Protein AF-A0A7W8Q251-F1 (afdb_monomer_lite)

Radius of gyration: 40.45 Å; chains: 1; bounding box: 76×30×108 Å

Foldseek 3Di:
DLCVQFVDLPDQWDWDWDDDPVAIKIKIKGFDAQQDCVLQCQAEAPVSHDPVSCVPPPRPDRHNDDHGGRPDIDMDIGGCCVVVVVVVVVVVCVVVVVVVVVVCVVVVVVVVCVVVPVVVVVVVVVVVVVVVVPPDPDPPDPDDDDD

pLDDT: mean 80.47, std 12.83, range [34.88, 97.12]

Structure (mmCIF, N/CA/C/O backbone):
data_AF-A0A7W8Q251-F1
#
_entry.id   AF-A0A7W8Q251-F1
#
loop_
_atom_site.group_PDB
_atom_site.id
_atom_site.type_symbol
_atom_site.label_atom_id
_atom_site.label_alt_id
_atom_site.label_comp_id
_atom_site.label_asym_id
_atom_site.label_entity_id
_atom_site.label_seq_id
_atom_site.pdbx_PDB_ins_code
_atom_site.Cartn_x
_atom_site.Cartn_y
_atom_site.Cartn_z
_atom_site.occupancy
_atom_site.B_iso_or_equiv
_atom_site.auth_seq_id
_atom_site.auth_comp_id
_atom_site.auth_asym_id
_atom_site.auth_atom_id
_atom_site.pdbx_PDB_model_num
ATOM 1 N N . MET A 1 1 ? 19.601 -0.589 -9.413 1.00 67.88 1 MET A N 1
ATOM 2 C CA . MET A 1 1 ? 18.369 -1.372 -9.631 1.00 67.88 1 MET A CA 1
ATOM 3 C C . MET A 1 1 ? 18.554 -2.365 -10.769 1.00 67.88 1 MET A C 1
ATOM 5 O O . MET A 1 1 ? 18.677 -3.537 -10.468 1.00 67.88 1 MET A O 1
ATOM 9 N N . ILE A 1 2 ? 18.722 -1.912 -12.018 1.00 72.00 2 ILE A N 1
ATOM 10 C CA . ILE A 1 2 ? 18.949 -2.789 -13.187 1.00 72.00 2 ILE A CA 1
ATOM 11 C C . ILE A 1 2 ? 20.169 -3.705 -13.001 1.00 72.00 2 ILE A C 1
ATOM 13 O O . ILE A 1 2 ? 20.042 -4.909 -13.147 1.00 72.00 2 ILE A O 1
ATOM 17 N N . ARG A 1 3 ? 21.310 -3.179 -12.531 1.00 74.88 3 ARG A N 1
ATOM 18 C CA . ARG A 1 3 ? 22.493 -4.001 -12.204 1.00 74.88 3 ARG A CA 1
ATOM 19 C C . ARG A 1 3 ? 22.205 -5.144 -11.214 1.00 74.88 3 ARG A C 1
ATOM 21 O O . ARG A 1 3 ? 22.704 -6.240 -11.389 1.00 74.88 3 ARG A O 1
ATOM 28 N N . ARG A 1 4 ? 21.333 -4.923 -10.218 1.00 74.50 4 ARG A N 1
ATOM 29 C CA . ARG A 1 4 ? 20.943 -5.967 -9.246 1.00 74.50 4 ARG A CA 1
ATOM 30 C C . ARG A 1 4 ? 20.025 -7.039 -9.839 1.00 74.50 4 ARG A C 1
ATOM 32 O O . ARG A 1 4 ? 19.915 -8.104 -9.255 1.00 74.50 4 ARG A O 1
ATOM 39 N N . LEU A 1 5 ? 19.346 -6.730 -10.942 1.00 75.75 5 LEU A N 1
ATOM 40 C CA . LEU A 1 5 ? 18.521 -7.666 -11.710 1.00 75.75 5 LEU A CA 1
ATOM 41 C C . LEU A 1 5 ? 19.330 -8.375 -12.809 1.00 75.75 5 LEU A C 1
ATOM 43 O O . LEU A 1 5 ? 18.886 -9.393 -13.321 1.00 75.75 5 LEU A O 1
ATOM 47 N N . HIS A 1 6 ? 20.485 -7.817 -13.178 1.00 73.31 6 HIS A N 1
ATOM 48 C CA . HIS A 1 6 ? 21.364 -8.328 -14.225 1.00 73.31 6 HIS A CA 1
ATOM 49 C C . HIS A 1 6 ? 22.451 -9.264 -13.669 1.00 73.31 6 HIS A C 1
ATOM 51 O O . HIS A 1 6 ? 22.652 -10.334 -14.229 1.00 73.31 6 HIS A O 1
ATOM 57 N N . ASP A 1 7 ? 23.109 -8.903 -12.556 1.00 73.00 7 ASP A N 1
ATOM 58 C CA . ASP A 1 7 ? 24.223 -9.684 -11.987 1.00 73.00 7 ASP A CA 1
ATOM 59 C C . ASP A 1 7 ? 23.806 -11.114 -11.539 1.00 73.00 7 ASP A C 1
ATOM 61 O O . ASP A 1 7 ? 24.550 -12.057 -11.807 1.00 73.00 7 ASP A O 1
ATOM 65 N N . PRO A 1 8 ? 22.636 -11.336 -10.896 1.00 70.69 8 PRO A N 1
ATOM 66 C CA . PRO A 1 8 ? 22.084 -12.671 -10.671 1.00 70.69 8 PRO A CA 1
ATOM 67 C C . PRO A 1 8 ? 21.060 -13.046 -11.767 1.00 70.69 8 PRO A C 1
ATOM 69 O O . PRO A 1 8 ? 19.937 -12.530 -11.756 1.00 70.69 8 PRO A O 1
ATOM 72 N N . PRO A 1 9 ? 21.364 -14.005 -12.663 1.00 63.53 9 PRO A N 1
ATOM 73 C CA . PRO A 1 9 ? 20.484 -14.410 -13.765 1.00 63.53 9 PRO A CA 1
ATOM 74 C C . PRO A 1 9 ? 19.231 -15.184 -13.320 1.00 63.53 9 PRO A C 1
ATOM 76 O O . PRO A 1 9 ? 18.483 -15.676 -14.158 1.00 63.53 9 PRO A O 1
ATOM 79 N N . GLU A 1 10 ? 18.935 -15.275 -12.025 1.00 68.12 10 GLU A N 1
ATOM 80 C CA . GLU A 1 10 ? 17.772 -16.002 -11.498 1.00 68.12 10 GLU A CA 1
ATOM 81 C C . GLU A 1 10 ? 16.816 -15.138 -10.673 1.00 68.12 10 GLU A C 1
ATOM 83 O O . GLU A 1 10 ? 15.772 -15.641 -10.278 1.00 68.12 10 GLU A O 1
ATOM 88 N N . LEU A 1 11 ? 17.098 -13.849 -10.429 1.00 73.25 11 LEU A N 1
ATOM 89 C CA . LEU A 1 11 ? 16.161 -13.015 -9.663 1.00 73.25 11 LEU A CA 1
ATOM 90 C C . LEU A 1 11 ? 14.888 -12.745 -10.491 1.00 73.25 11 LEU A C 1
ATOM 92 O O . LEU A 1 11 ? 14.973 -12.030 -11.494 1.00 73.25 11 LEU A O 1
ATOM 96 N N . PRO A 1 12 ? 13.710 -13.267 -10.094 1.00 79.62 12 PRO A N 1
ATOM 97 C CA . PRO A 1 12 ? 12.481 -13.093 -10.868 1.00 79.62 12 PRO A CA 1
ATOM 98 C C . PRO A 1 12 ? 11.898 -11.687 -10.696 1.00 79.62 12 PRO A C 1
ATOM 100 O O . PRO A 1 12 ? 11.255 -11.152 -11.598 1.00 79.62 12 PRO A O 1
ATOM 103 N N . GLU A 1 13 ? 12.141 -11.070 -9.541 1.00 83.00 13 GLU A N 1
ATOM 104 C CA . GLU A 1 13 ? 11.686 -9.730 -9.218 1.00 83.00 13 GLU A CA 1
ATOM 105 C C . GLU A 1 13 ? 12.538 -9.097 -8.116 1.00 83.00 13 GLU A C 1
ATOM 107 O O . GLU A 1 13 ? 13.160 -9.771 -7.295 1.00 83.00 13 GLU A O 1
ATOM 112 N N . LEU A 1 14 ? 12.550 -7.770 -8.105 1.00 84.62 14 LEU A N 1
ATOM 113 C CA . LEU A 1 14 ? 13.119 -6.944 -7.059 1.00 84.62 14 LEU A CA 1
ATOM 114 C C . LEU A 1 14 ? 12.002 -6.071 -6.492 1.00 84.62 14 LEU A C 1
ATOM 116 O O . LEU A 1 14 ? 11.452 -5.220 -7.195 1.00 84.62 14 LEU A O 1
ATOM 120 N N . ILE A 1 15 ? 11.701 -6.276 -5.217 1.00 87.00 15 ILE A N 1
ATOM 121 C CA . ILE A 1 15 ? 10.714 -5.496 -4.477 1.00 87.00 15 ILE A CA 1
ATOM 122 C C . ILE A 1 15 ? 11.458 -4.514 -3.580 1.00 87.00 15 ILE A C 1
ATOM 124 O O . ILE A 1 15 ? 12.451 -4.865 -2.937 1.00 87.00 15 ILE A O 1
ATOM 128 N N . GLY A 1 16 ? 10.982 -3.278 -3.527 1.00 85.81 16 GLY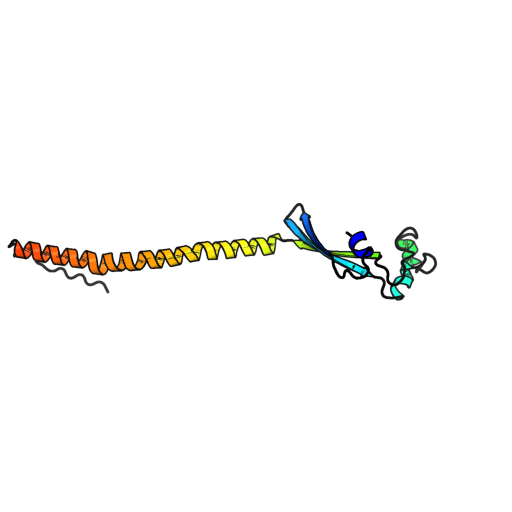 A N 1
ATOM 129 C CA . GLY A 1 16 ? 11.492 -2.304 -2.580 1.00 85.81 16 GLY A CA 1
ATOM 130 C C . GLY A 1 16 ? 10.545 -1.140 -2.386 1.00 85.81 16 GLY A C 1
ATOM 131 O O . GLY A 1 16 ? 9.578 -0.951 -3.118 1.00 85.81 16 GLY A O 1
ATOM 132 N N . GLU A 1 17 ? 10.851 -0.325 -1.392 1.00 86.56 17 GLU A N 1
ATOM 133 C CA . GLU A 1 17 ? 10.130 0.911 -1.136 1.00 86.56 17 GLU A CA 1
ATOM 134 C C . GLU A 1 17 ? 10.961 2.092 -1.619 1.00 86.56 17 GLU A C 1
ATOM 136 O O . GLU A 1 17 ? 12.192 2.106 -1.507 1.00 86.56 17 GLU A O 1
ATOM 141 N N . ARG A 1 18 ? 10.287 3.097 -2.176 1.00 84.25 18 ARG A N 1
ATOM 142 C CA . ARG A 1 18 ? 10.915 4.377 -2.491 1.00 84.25 18 ARG A CA 1
ATOM 143 C C . ARG A 1 18 ? 10.098 5.522 -1.915 1.00 84.25 18 ARG A C 1
ATOM 145 O O . ARG A 1 18 ? 8.869 5.536 -2.004 1.00 84.25 18 ARG A O 1
ATOM 152 N N . ALA A 1 19 ? 10.799 6.510 -1.375 1.00 80.25 19 ALA A N 1
ATOM 153 C CA . ALA A 1 19 ? 10.193 7.784 -1.039 1.00 80.25 19 ALA A CA 1
ATOM 154 C C . ALA A 1 19 ? 9.792 8.500 -2.337 1.00 80.25 19 ALA A C 1
ATOM 156 O O . ALA A 1 19 ? 10.604 8.645 -3.254 1.00 80.25 19 ALA A O 1
ATOM 157 N N . THR A 1 20 ? 8.538 8.937 -2.425 1.00 78.94 20 THR A N 1
ATOM 158 C CA . THR A 1 20 ? 8.079 9.845 -3.481 1.00 78.94 20 THR A CA 1
ATOM 159 C C . THR A 1 20 ? 7.459 11.086 -2.846 1.00 78.94 20 THR A C 1
ATOM 161 O O . THR A 1 20 ? 7.053 11.016 -1.684 1.00 78.94 20 THR A O 1
ATOM 164 N N . PRO A 1 21 ? 7.370 12.215 -3.572 1.00 76.94 21 PRO A N 1
ATOM 165 C CA . PRO A 1 21 ? 6.839 13.461 -3.019 1.00 76.94 21 PRO A CA 1
ATOM 166 C C . PRO A 1 21 ? 5.402 13.356 -2.486 1.00 76.94 21 PRO A C 1
ATOM 168 O O . PRO A 1 21 ? 5.025 14.126 -1.612 1.00 76.94 21 PRO A O 1
ATOM 171 N N . SER A 1 22 ? 4.593 12.431 -3.012 1.00 72.06 22 SER A N 1
ATOM 172 C CA . SER A 1 22 ? 3.179 12.283 -2.650 1.00 72.06 22 SER A CA 1
ATOM 173 C C . SER A 1 22 ? 2.933 11.232 -1.563 1.00 72.06 22 SER A C 1
ATOM 175 O O . SER A 1 22 ? 2.064 11.420 -0.716 1.00 72.06 22 SER A O 1
ATOM 177 N N . SER A 1 23 ? 3.660 10.114 -1.583 1.00 71.44 23 SER A N 1
ATOM 178 C CA . SER A 1 23 ? 3.567 9.035 -0.589 1.00 71.44 23 SER A CA 1
ATOM 179 C C . SER A 1 23 ? 4.699 8.021 -0.805 1.00 71.44 23 SER A C 1
ATOM 181 O O . SER A 1 23 ? 5.154 7.865 -1.943 1.00 71.44 23 SER A O 1
ATOM 183 N N . PRO A 1 24 ? 5.162 7.286 0.219 1.00 82.06 24 PRO A N 1
ATOM 184 C CA . PRO A 1 24 ? 5.960 6.087 -0.008 1.00 82.06 24 PRO A CA 1
ATOM 185 C C . PRO A 1 24 ? 5.273 5.174 -1.037 1.00 82.06 24 PRO A C 1
ATOM 187 O O . PRO A 1 24 ? 4.080 4.876 -0.928 1.00 82.06 24 PRO A O 1
ATOM 190 N N . SER A 1 25 ? 6.005 4.768 -2.072 1.00 83.38 25 SER A N 1
ATOM 191 C CA . SER A 1 25 ? 5.495 3.840 -3.083 1.00 83.38 25 SER A CA 1
ATOM 192 C C . SER A 1 25 ? 6.283 2.544 -3.022 1.00 83.38 25 SER A C 1
ATOM 194 O O . SER A 1 25 ? 7.516 2.574 -3.108 1.00 83.38 25 SER A O 1
ATOM 196 N N . LEU A 1 26 ? 5.573 1.425 -2.940 1.00 86.50 26 LEU A N 1
ATOM 197 C CA . LEU A 1 26 ? 6.159 0.114 -3.164 1.00 86.50 26 LEU A CA 1
ATOM 198 C C . LEU A 1 26 ? 6.420 -0.021 -4.663 1.00 86.50 26 LEU A C 1
ATOM 200 O O . LEU A 1 26 ? 5.522 0.222 -5.470 1.00 86.50 26 LEU A O 1
ATOM 204 N N . TYR A 1 27 ? 7.637 -0.376 -5.049 1.00 87.94 27 TYR A N 1
ATOM 205 C CA . TYR A 1 27 ? 7.955 -0.714 -6.425 1.00 87.94 27 TYR A CA 1
ATOM 206 C C . TYR A 1 27 ? 8.267 -2.201 -6.537 1.00 87.94 27 TYR A C 1
ATOM 208 O O . TYR A 1 27 ? 8.945 -2.784 -5.690 1.00 87.94 27 TYR A O 1
ATOM 216 N N . ILE A 1 28 ? 7.778 -2.793 -7.618 1.00 87.81 28 ILE A N 1
ATOM 217 C CA . ILE A 1 28 ? 8.086 -4.156 -8.031 1.00 87.81 28 ILE A CA 1
ATOM 218 C C . ILE A 1 28 ? 8.760 -4.044 -9.386 1.00 87.81 28 ILE A C 1
ATOM 220 O O . ILE A 1 28 ? 8.246 -3.380 -10.293 1.00 87.81 28 ILE A O 1
ATOM 224 N N . ALA A 1 29 ? 9.927 -4.658 -9.517 1.00 89.25 29 ALA A N 1
ATOM 225 C CA . ALA A 1 29 ? 10.716 -4.596 -10.727 1.00 89.25 29 ALA A CA 1
ATOM 226 C C . ALA A 1 29 ? 11.086 -5.971 -11.233 1.00 89.25 29 ALA A C 1
ATOM 228 O O . ALA A 1 29 ? 11.780 -6.715 -10.550 1.00 89.25 29 ALA A O 1
ATOM 229 N N . ARG A 1 30 ? 10.649 -6.283 -12.448 1.00 88.19 30 ARG A N 1
ATOM 230 C CA . ARG A 1 30 ? 10.922 -7.564 -13.097 1.00 88.19 30 ARG A CA 1
ATOM 231 C C . ARG A 1 30 ? 11.943 -7.376 -14.211 1.00 88.19 30 ARG A C 1
ATOM 233 O O . ARG A 1 30 ? 11.841 -6.380 -14.930 1.00 88.19 30 ARG A O 1
ATOM 240 N N . PRO A 1 31 ? 12.925 -8.276 -14.359 1.00 88.06 31 PRO A N 1
ATOM 241 C CA . PRO A 1 31 ? 13.881 -8.187 -15.450 1.00 88.06 31 PRO A CA 1
ATOM 242 C C . PRO A 1 31 ? 13.165 -8.427 -16.782 1.00 88.06 31 PRO A C 1
ATOM 244 O O . PRO A 1 31 ? 12.311 -9.306 -16.888 1.00 88.06 31 PRO A O 1
ATOM 247 N N . THR A 1 32 ? 13.524 -7.658 -17.805 1.00 86.31 32 THR A N 1
ATOM 248 C CA . THR A 1 32 ? 13.086 -7.914 -19.180 1.00 86.31 32 THR A CA 1
ATOM 249 C C . THR A 1 32 ? 14.193 -8.679 -19.888 1.00 86.31 32 THR A C 1
ATOM 251 O O . THR A 1 32 ? 15.254 -8.108 -20.159 1.00 86.31 32 THR A O 1
ATOM 254 N N . ARG A 1 33 ? 13.952 -9.965 -20.156 1.00 86.38 33 ARG A N 1
ATOM 255 C CA . ARG A 1 33 ? 14.886 -10.851 -20.857 1.00 86.38 33 ARG A CA 1
ATOM 256 C C . ARG A 1 33 ? 14.480 -11.034 -22.306 1.00 86.38 33 ARG A C 1
ATOM 258 O O . ARG A 1 33 ? 13.293 -11.069 -22.629 1.00 86.38 33 ARG A O 1
ATOM 265 N N . ILE A 1 34 ? 15.480 -11.148 -23.171 1.00 87.50 34 ILE A N 1
ATOM 266 C CA . ILE A 1 34 ? 15.262 -11.487 -24.574 1.00 87.50 34 ILE A CA 1
ATOM 267 C C . ILE A 1 34 ? 15.214 -13.006 -24.716 1.00 87.50 34 ILE A C 1
ATOM 269 O O . ILE A 1 34 ? 16.216 -13.651 -25.000 1.00 87.50 34 ILE A O 1
ATOM 273 N N . ASP A 1 35 ? 14.030 -13.576 -24.508 1.00 85.50 35 ASP A N 1
ATOM 274 C CA . ASP A 1 35 ? 13.823 -15.029 -24.585 1.00 85.50 35 ASP A CA 1
ATOM 275 C C . ASP A 1 35 ? 13.483 -15.518 -26.004 1.00 85.50 35 ASP A C 1
ATOM 277 O O . ASP A 1 35 ? 13.462 -16.719 -26.261 1.00 85.50 35 ASP A O 1
ATOM 281 N N . SER A 1 36 ? 13.221 -14.597 -26.939 1.00 87.50 36 SER A N 1
ATOM 282 C CA . SER A 1 36 ? 12.817 -14.908 -28.311 1.00 87.50 36 SER A CA 1
ATOM 283 C C . SER A 1 36 ? 13.748 -14.278 -29.341 1.00 87.50 36 SER A C 1
ATOM 285 O O . SER A 1 36 ? 14.065 -13.089 -29.275 1.00 87.50 36 SER A O 1
ATOM 287 N N . ALA A 1 37 ? 14.102 -15.063 -30.361 1.00 86.94 37 ALA A N 1
ATOM 288 C CA . ALA A 1 37 ? 14.844 -14.588 -31.526 1.00 86.94 37 ALA A CA 1
ATOM 289 C C . ALA A 1 37 ? 14.078 -13.516 -32.326 1.00 86.94 37 ALA A C 1
ATOM 291 O O . ALA A 1 37 ? 14.705 -12.700 -32.993 1.00 86.94 37 ALA A O 1
ATOM 292 N N . ALA A 1 38 ? 12.747 -13.448 -32.204 1.00 89.38 38 ALA A N 1
ATOM 293 C CA . ALA A 1 38 ? 11.940 -12.418 -32.861 1.00 89.38 38 ALA A CA 1
ATOM 294 C C . ALA A 1 38 ? 12.302 -10.998 -32.386 1.00 89.38 38 ALA A C 1
ATOM 296 O O . ALA A 1 38 ? 12.234 -10.039 -33.149 1.00 89.38 38 ALA A O 1
ATOM 297 N N . CYS A 1 39 ? 12.749 -10.841 -31.135 1.00 87.25 39 CYS A N 1
ATOM 298 C CA . CYS A 1 39 ? 13.204 -9.545 -30.627 1.00 87.25 39 CYS A CA 1
ATOM 299 C C . CYS A 1 39 ? 14.456 -9.047 -31.372 1.00 87.25 39 CYS A C 1
ATOM 301 O O . CYS A 1 39 ? 14.661 -7.841 -31.519 1.00 87.25 39 CYS A O 1
ATOM 303 N N . LEU A 1 40 ? 15.287 -9.974 -31.855 1.00 88.62 40 LEU A N 1
ATOM 304 C CA . LEU A 1 40 ? 16.536 -9.675 -32.546 1.00 88.62 40 LEU A CA 1
ATOM 305 C C . LEU A 1 40 ? 16.323 -9.231 -33.997 1.00 88.62 40 LEU A C 1
ATOM 307 O O . LEU A 1 40 ? 17.234 -8.637 -34.566 1.00 88.62 40 LEU A O 1
ATOM 311 N N . GLU A 1 41 ? 15.133 -9.412 -34.574 1.00 87.62 41 GLU A N 1
ATOM 312 C CA . GLU A 1 41 ? 14.807 -8.873 -35.905 1.00 87.62 41 GLU A CA 1
ATOM 313 C C . GLU A 1 41 ? 14.938 -7.344 -35.951 1.00 87.62 41 GLU A C 1
ATOM 315 O O . GLU A 1 41 ? 15.331 -6.778 -36.967 1.00 87.62 41 GLU A O 1
ATOM 320 N N . CYS A 1 42 ? 14.671 -6.674 -34.827 1.00 87.62 42 CYS A N 1
ATOM 321 C CA . CYS A 1 42 ? 14.782 -5.220 -34.706 1.00 87.62 42 CYS A CA 1
ATOM 322 C C . CYS A 1 42 ? 15.957 -4.771 -33.824 1.00 87.62 42 CYS A C 1
ATOM 324 O O . CYS A 1 42 ? 16.467 -3.673 -34.026 1.00 87.62 42 CYS A O 1
ATOM 326 N N . HIS A 1 43 ? 16.390 -5.591 -32.859 1.00 88.62 43 HIS A N 1
ATOM 327 C CA . HIS A 1 43 ? 17.369 -5.197 -31.835 1.00 88.62 43 HIS A CA 1
ATOM 328 C C . HIS A 1 43 ? 18.757 -5.852 -31.964 1.00 88.62 43 HIS A C 1
ATOM 330 O O . HIS A 1 43 ? 19.614 -5.629 -31.107 1.00 88.62 43 HIS A O 1
ATOM 336 N N . SER A 1 44 ? 19.006 -6.645 -33.015 1.00 86.56 44 SER A N 1
ATOM 337 C CA . SER A 1 44 ? 20.342 -7.190 -33.309 1.00 86.56 44 SER A CA 1
ATOM 338 C C . SER A 1 44 ? 21.271 -6.110 -33.869 1.00 86.56 44 SER A C 1
ATOM 340 O O . SER A 1 44 ? 21.779 -5.297 -33.111 1.00 86.56 44 SER A O 1
ATOM 342 N N . THR A 1 45 ? 21.503 -6.040 -35.175 1.00 88.06 45 THR A N 1
ATOM 343 C CA . THR A 1 45 ? 22.344 -5.004 -35.780 1.00 88.06 45 THR A CA 1
ATOM 344 C C . THR A 1 45 ? 21.492 -3.943 -36.469 1.00 88.06 45 THR A C 1
ATOM 346 O O . THR A 1 45 ? 20.429 -4.255 -37.012 1.00 88.06 45 THR A O 1
ATOM 349 N N . PRO A 1 46 ? 21.970 -2.688 -36.548 1.00 84.38 46 PRO A N 1
ATOM 350 C CA . PRO A 1 46 ? 21.285 -1.659 -37.322 1.00 84.38 46 PRO A CA 1
ATOM 351 C C . PRO A 1 46 ? 21.082 -2.041 -38.792 1.00 84.38 46 PRO A C 1
ATOM 353 O O . PRO A 1 46 ? 20.127 -1.593 -39.403 1.00 84.38 46 PRO A O 1
ATOM 356 N N . SER A 1 47 ? 21.950 -2.879 -39.370 1.00 84.56 47 SER A N 1
ATOM 357 C CA . SER A 1 47 ? 21.810 -3.359 -40.751 1.00 84.56 47 SER A CA 1
ATOM 358 C C . SER A 1 47 ? 20.726 -4.425 -40.939 1.00 84.56 47 SER A C 1
ATOM 360 O O . SER A 1 47 ? 20.230 -4.573 -42.053 1.00 84.56 47 SER A O 1
ATOM 362 N N . ALA A 1 48 ? 20.379 -5.170 -39.885 1.00 84.88 48 ALA A N 1
ATOM 363 C CA . ALA A 1 48 ? 19.343 -6.203 -39.917 1.00 84.88 48 ALA A CA 1
ATOM 364 C C . ALA A 1 48 ? 17.939 -5.634 -39.665 1.00 84.88 48 ALA A C 1
ATOM 366 O O . ALA A 1 48 ? 16.948 -6.226 -40.087 1.00 84.88 48 ALA A O 1
ATOM 367 N N . ALA A 1 49 ? 17.852 -4.480 -39.001 1.00 85.75 49 ALA A N 1
ATOM 368 C CA . ALA A 1 49 ? 16.581 -3.882 -38.639 1.00 85.75 49 ALA A CA 1
ATOM 369 C C . ALA A 1 49 ? 15.846 -3.230 -39.832 1.00 85.75 49 ALA A C 1
ATOM 371 O O . ALA A 1 49 ? 16.475 -2.721 -40.765 1.00 85.75 49 ALA A O 1
ATOM 372 N N . PRO A 1 50 ? 14.500 -3.166 -39.802 1.00 86.50 50 PRO A N 1
ATOM 373 C CA . PRO A 1 50 ? 13.717 -2.495 -40.837 1.00 86.50 50 PRO A CA 1
ATOM 374 C C . PRO A 1 50 ? 14.098 -1.017 -41.004 1.00 86.50 50 PRO A C 1
ATOM 376 O O . PRO A 1 50 ? 14.237 -0.283 -40.024 1.00 86.50 50 PRO A O 1
ATOM 379 N N . ARG A 1 51 ? 14.170 -0.545 -42.258 1.00 85.12 51 ARG A N 1
ATOM 380 C CA . ARG A 1 51 ? 14.553 0.844 -42.597 1.00 85.12 51 ARG A CA 1
ATOM 381 C C . ARG A 1 51 ? 13.694 1.889 -41.877 1.00 85.12 51 ARG A C 1
ATOM 383 O O . ARG A 1 51 ? 14.222 2.858 -41.352 1.00 85.12 51 ARG A O 1
ATOM 390 N N . THR A 1 52 ? 12.393 1.629 -41.749 1.00 87.12 52 THR A N 1
ATOM 391 C CA . THR A 1 52 ? 11.443 2.502 -41.038 1.00 87.12 52 THR A CA 1
ATOM 392 C C . THR A 1 52 ? 11.766 2.681 -39.552 1.00 87.12 52 THR A C 1
ATOM 394 O O . THR A 1 52 ? 11.435 3.716 -38.974 1.00 87.12 52 THR A O 1
ATOM 397 N N . MET A 1 53 ? 12.404 1.692 -38.920 1.00 84.12 53 MET A N 1
ATOM 398 C CA . MET A 1 53 ? 12.817 1.766 -37.520 1.00 84.12 53 MET A CA 1
ATOM 399 C C . MET A 1 53 ? 14.069 2.635 -37.374 1.00 84.12 53 MET A C 1
ATOM 401 O O . MET A 1 53 ? 14.105 3.523 -36.522 1.00 84.12 53 MET A O 1
ATOM 405 N N . ILE A 1 54 ? 15.044 2.449 -38.267 1.00 85.69 54 ILE A N 1
ATOM 406 C CA . ILE A 1 54 ? 16.289 3.229 -38.314 1.00 85.69 54 ILE A CA 1
ATOM 407 C C . ILE A 1 54 ? 15.992 4.709 -38.577 1.00 85.69 54 ILE A C 1
ATOM 409 O O . ILE A 1 54 ? 16.516 5.569 -37.871 1.00 85.69 54 ILE A O 1
ATOM 413 N N . ASP A 1 55 ? 15.108 5.001 -39.534 1.00 86.75 55 ASP A N 1
ATOM 414 C CA . ASP A 1 55 ? 14.729 6.371 -39.894 1.00 86.75 55 ASP A CA 1
ATOM 415 C C . ASP A 1 55 ? 14.060 7.115 -38.723 1.00 86.75 55 ASP A C 1
ATOM 417 O O . ASP A 1 55 ? 14.190 8.332 -38.597 1.00 86.75 55 ASP A O 1
ATOM 421 N N . LYS A 1 56 ? 13.357 6.389 -37.842 1.00 85.50 56 LYS A N 1
ATOM 422 C CA . LYS A 1 56 ? 12.634 6.967 -36.701 1.00 85.50 56 LYS A CA 1
ATOM 423 C C . LYS A 1 56 ? 13.473 7.071 -35.428 1.00 85.50 56 LYS A C 1
ATOM 425 O O . LYS A 1 56 ? 13.350 8.062 -34.710 1.00 85.50 56 LYS A O 1
ATOM 430 N N . TYR A 1 57 ? 14.262 6.046 -35.112 1.00 83.00 57 TYR A N 1
ATOM 431 C CA . TYR A 1 57 ? 14.955 5.929 -33.824 1.00 83.00 57 TYR A CA 1
ATOM 432 C C . TYR A 1 57 ? 16.459 6.190 -33.897 1.00 83.00 57 TYR A C 1
ATOM 434 O O . TYR A 1 57 ? 17.073 6.351 -32.843 1.00 83.00 57 TYR A O 1
ATOM 442 N N . VAL A 1 58 ? 17.017 6.331 -35.110 1.00 81.88 58 VAL A N 1
ATOM 443 C CA . VAL A 1 58 ? 18.450 6.534 -35.381 1.00 81.88 58 VAL A CA 1
ATOM 444 C C . VAL A 1 58 ? 19.269 5.296 -34.956 1.00 81.88 58 VAL A C 1
ATOM 446 O O . VAL A 1 58 ? 18.993 4.683 -33.928 1.00 81.88 58 VAL A O 1
ATOM 449 N N . PRO A 1 59 ? 20.321 4.885 -35.688 1.00 81.62 59 PRO A N 1
ATOM 450 C CA . PRO A 1 59 ? 21.084 3.667 -35.371 1.00 81.62 59 PRO A CA 1
ATOM 451 C C . PRO A 1 59 ? 21.946 3.755 -34.090 1.00 81.62 59 PRO A C 1
ATOM 453 O O . PRO A 1 59 ? 22.816 2.917 -33.873 1.00 81.62 59 PRO A O 1
ATOM 456 N N . ALA A 1 60 ? 21.751 4.778 -33.254 1.00 78.50 60 ALA A N 1
ATOM 457 C CA . ALA A 1 60 ? 22.640 5.108 -32.145 1.00 78.50 60 ALA A CA 1
ATOM 458 C C . ALA A 1 60 ? 22.398 4.274 -30.877 1.00 78.50 60 ALA A C 1
ATOM 460 O O . ALA A 1 60 ? 23.345 4.034 -30.135 1.00 78.50 60 ALA A O 1
ATOM 461 N N . ASN A 1 61 ? 21.160 3.844 -30.602 1.00 82.38 61 ASN A N 1
ATOM 462 C CA . 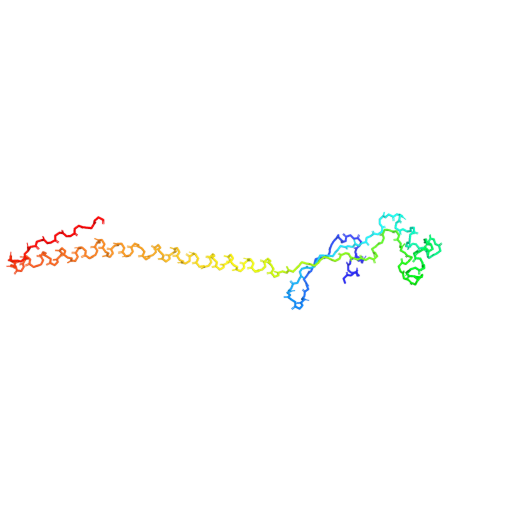ASN A 1 61 ? 20.803 3.184 -29.341 1.00 82.38 61 ASN A CA 1
ATOM 463 C C . ASN A 1 61 ? 19.792 2.051 -29.556 1.00 82.38 61 ASN A C 1
ATOM 465 O O . ASN A 1 61 ? 18.983 2.106 -30.476 1.00 82.38 61 ASN A O 1
ATOM 469 N N . GLY A 1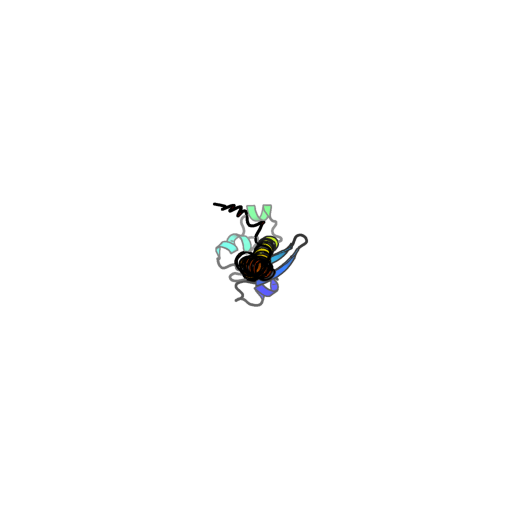 62 ? 19.799 1.055 -28.663 1.00 82.38 62 GLY A N 1
ATOM 470 C CA . GLY A 1 62 ? 18.804 -0.027 -28.667 1.00 82.38 62 GLY A CA 1
ATOM 471 C C . GLY A 1 62 ? 19.115 -1.194 -29.607 1.00 82.38 62 GLY A C 1
ATOM 472 O O . GLY A 1 62 ? 18.223 -1.981 -29.895 1.00 82.38 62 GLY A O 1
ATOM 473 N N . PHE A 1 63 ? 20.361 -1.312 -30.061 1.00 86.44 63 PHE A N 1
ATOM 474 C CA . PHE A 1 63 ? 20.863 -2.429 -30.861 1.00 86.44 63 PHE A CA 1
ATOM 475 C C . PHE A 1 63 ? 21.910 -3.229 -30.076 1.00 86.44 63 PHE A C 1
ATOM 477 O O . PHE A 1 63 ? 22.344 -2.821 -28.997 1.00 86.44 63 PHE A O 1
ATOM 484 N N . ASN A 1 64 ? 22.349 -4.336 -30.660 1.00 87.88 64 ASN A N 1
ATOM 485 C CA . ASN A 1 64 ? 23.301 -5.313 -30.145 1.00 87.88 64 ASN A CA 1
ATOM 486 C C . ASN A 1 64 ? 22.804 -6.026 -28.887 1.00 87.88 64 ASN A C 1
ATOM 488 O O . ASN A 1 64 ? 23.585 -6.300 -27.979 1.00 87.88 64 ASN A O 1
ATOM 492 N N . TRP A 1 65 ? 21.503 -6.314 -28.819 1.00 89.75 65 TRP A N 1
ATOM 493 C CA . TRP A 1 65 ? 20.951 -7.107 -27.726 1.00 89.75 65 TRP A CA 1
ATOM 494 C C . TRP A 1 65 ? 21.349 -8.582 -27.877 1.00 89.75 65 TRP A C 1
ATOM 496 O O . TRP A 1 65 ? 21.110 -9.170 -28.933 1.00 89.75 65 TRP A O 1
ATOM 506 N N . PRO A 1 66 ? 21.940 -9.197 -26.845 1.00 85.62 66 PRO A N 1
ATOM 507 C CA . PRO A 1 66 ? 22.214 -10.629 -26.835 1.00 85.62 66 PRO A CA 1
ATOM 508 C C . PRO A 1 66 ? 20.968 -11.447 -26.450 1.00 85.62 66 PRO A C 1
ATOM 510 O O . PRO A 1 66 ? 20.105 -11.003 -25.688 1.00 85.62 66 PRO A O 1
ATOM 513 N N . LEU A 1 67 ? 20.868 -12.660 -27.004 1.00 86.94 67 LEU A N 1
ATOM 514 C CA . LEU A 1 67 ? 19.806 -13.616 -26.677 1.00 86.94 67 LEU A CA 1
ATOM 515 C C . LEU A 1 67 ? 19.993 -14.132 -25.239 1.00 86.94 67 LEU A C 1
ATOM 517 O O . LEU A 1 67 ? 21.115 -14.416 -24.830 1.00 86.94 67 LEU A O 1
ATOM 521 N N . HIS A 1 68 ? 18.892 -14.291 -24.503 1.00 85.25 68 HIS A N 1
ATOM 522 C CA . HIS A 1 68 ? 18.835 -14.738 -23.104 1.00 85.25 68 HIS A CA 1
ATOM 523 C C . HIS A 1 68 ? 19.468 -13.794 -22.073 1.00 85.25 68 HIS A C 1
ATOM 525 O O . HIS A 1 68 ? 19.713 -14.192 -20.934 1.00 85.25 68 HIS A O 1
ATOM 531 N N . GLU A 1 69 ? 19.671 -12.525 -22.426 1.00 83.81 69 GLU A N 1
ATOM 532 C CA . GLU A 1 69 ? 20.211 -11.531 -21.501 1.00 83.81 69 GLU A CA 1
ATOM 533 C C . GLU A 1 69 ? 19.144 -10.556 -20.991 1.00 83.81 69 GLU A C 1
ATOM 535 O O . GLU A 1 69 ? 18.156 -10.243 -21.665 1.00 83.81 69 GLU A O 1
ATOM 540 N N . THR A 1 70 ? 19.360 -10.056 -19.772 1.00 84.12 70 THR A N 1
ATOM 541 C CA . THR A 1 70 ? 18.533 -9.012 -19.162 1.00 84.12 70 THR A CA 1
ATOM 542 C C . THR A 1 70 ? 18.989 -7.638 -19.648 1.00 84.12 70 THR A C 1
ATOM 544 O O . THR A 1 70 ? 19.978 -7.096 -19.154 1.00 84.12 70 THR A O 1
ATOM 547 N N . ILE A 1 71 ? 18.226 -7.052 -20.567 1.00 85.56 71 ILE A N 1
ATOM 548 C CA . ILE A 1 71 ? 18.496 -5.735 -21.175 1.00 85.56 71 ILE A CA 1
ATOM 549 C C . ILE A 1 71 ? 17.871 -4.561 -20.404 1.00 85.56 71 ILE A C 1
ATOM 551 O O . ILE A 1 71 ? 18.175 -3.396 -20.657 1.00 85.56 71 ILE A O 1
ATOM 555 N N . GLY A 1 72 ? 16.954 -4.849 -19.479 1.00 84.88 72 GLY A N 1
ATOM 556 C CA . GLY A 1 72 ? 16.167 -3.829 -18.798 1.00 84.88 72 GLY A CA 1
ATOM 557 C C . GLY A 1 72 ? 15.324 -4.380 -17.656 1.00 84.88 72 GLY A C 1
ATOM 558 O O . GLY A 1 72 ? 15.440 -5.545 -17.276 1.00 84.88 72 GLY A O 1
ATOM 559 N N . ALA A 1 73 ? 14.472 -3.522 -17.096 1.00 87.25 73 ALA A N 1
ATOM 560 C CA . ALA A 1 73 ? 13.554 -3.891 -16.028 1.00 87.25 73 ALA A CA 1
ATOM 561 C C . ALA A 1 73 ? 12.201 -3.191 -16.195 1.00 87.25 73 ALA A C 1
ATOM 563 O O . ALA A 1 73 ? 12.141 -1.972 -16.372 1.00 87.25 73 ALA A O 1
ATOM 564 N N . GLN A 1 74 ? 11.117 -3.951 -16.083 1.00 84.25 74 GLN A N 1
ATOM 565 C CA . GLN A 1 74 ? 9.766 -3.421 -15.973 1.00 84.25 74 GLN A CA 1
ATOM 566 C C . GLN A 1 74 ? 9.505 -3.032 -14.520 1.00 84.25 74 GLN A C 1
ATOM 568 O O . GLN A 1 74 ? 9.491 -3.898 -13.651 1.00 84.25 74 GLN A O 1
ATOM 573 N N . VAL A 1 75 ? 9.272 -1.744 -14.263 1.00 86.25 75 VAL A N 1
ATOM 574 C CA . VAL A 1 75 ? 9.008 -1.220 -12.917 1.00 86.25 75 VAL A CA 1
ATOM 575 C C . VAL A 1 75 ? 7.549 -0.807 -12.798 1.00 86.25 75 VAL A C 1
ATOM 577 O O . VAL A 1 75 ? 7.087 0.068 -13.528 1.00 86.25 75 VAL A O 1
ATOM 580 N N . VAL A 1 76 ? 6.837 -1.402 -11.846 1.00 86.44 76 VAL A N 1
ATOM 581 C CA . VAL A 1 76 ? 5.476 -1.008 -11.468 1.00 86.44 76 VAL A CA 1
ATOM 582 C C . VAL A 1 76 ? 5.534 -0.417 -10.066 1.00 86.44 76 VAL A C 1
ATOM 584 O O . VAL A 1 76 ? 6.112 -1.017 -9.166 1.00 86.44 76 VAL A O 1
ATOM 587 N N . SER A 1 77 ? 4.976 0.780 -9.882 1.00 84.00 77 SER A N 1
ATOM 588 C CA . SER A 1 77 ? 4.931 1.462 -8.582 1.00 84.00 77 SER A CA 1
ATOM 589 C C . SER A 1 77 ? 3.495 1.556 -8.082 1.00 84.00 77 SER A C 1
ATOM 591 O O . SER A 1 77 ? 2.631 2.065 -8.794 1.00 84.00 77 SER A O 1
ATOM 593 N N . VAL A 1 78 ? 3.256 1.103 -6.854 1.00 82.25 78 VAL A N 1
ATOM 594 C CA . VAL A 1 78 ? 1.955 1.154 -6.182 1.00 82.25 78 VAL A CA 1
ATOM 595 C C . VAL A 1 78 ? 2.051 2.122 -4.994 1.00 82.25 78 VAL A C 1
ATOM 597 O O . VAL A 1 78 ? 2.897 1.930 -4.114 1.00 82.25 78 VAL A O 1
ATOM 600 N N . PRO A 1 79 ? 1.236 3.192 -4.948 1.00 81.69 79 PRO A N 1
ATOM 601 C CA . PRO A 1 79 ? 1.248 4.140 -3.836 1.00 81.69 79 PRO A CA 1
ATOM 602 C C . PRO A 1 79 ? 0.695 3.494 -2.558 1.00 81.69 79 PRO A C 1
ATOM 604 O O . PRO A 1 79 ? -0.377 2.889 -2.578 1.00 81.69 79 PRO A O 1
ATOM 607 N N . MET A 1 80 ? 1.392 3.656 -1.427 1.00 76.94 80 MET A N 1
ATOM 608 C CA . MET A 1 80 ? 0.977 3.052 -0.150 1.00 76.94 80 MET A CA 1
ATOM 609 C C . MET A 1 80 ? -0.064 3.879 0.620 1.00 76.94 80 MET A C 1
ATOM 611 O O . MET A 1 80 ? -0.596 3.417 1.625 1.00 76.94 80 MET A O 1
ATOM 615 N N . SER A 1 81 ? -0.413 5.078 0.147 1.00 73.62 81 SER A N 1
ATOM 616 C CA . SER A 1 81 ? -1.402 5.956 0.791 1.00 73.62 81 SER A CA 1
ATOM 617 C C . SER A 1 81 ? -2.785 5.316 0.948 1.00 73.62 81 SER A C 1
ATOM 619 O O . SER A 1 81 ? -3.432 5.503 1.976 1.00 73.62 81 SER A O 1
ATOM 621 N N . LEU A 1 82 ? -3.228 4.539 -0.044 1.00 72.56 82 LEU A N 1
ATOM 622 C CA . LEU A 1 82 ? -4.523 3.852 -0.035 1.00 72.56 82 LEU A CA 1
ATOM 623 C C . LEU A 1 82 ? -4.596 2.736 1.025 1.00 72.56 82 LEU A C 1
ATOM 625 O O . LEU A 1 82 ? -5.463 2.815 1.900 1.00 72.56 82 LEU A O 1
ATOM 629 N N . PRO A 1 83 ? -3.705 1.722 1.014 1.00 67.31 83 PRO A N 1
ATOM 630 C CA . PRO A 1 83 ? -3.749 0.657 2.014 1.00 67.31 83 PRO A CA 1
ATOM 631 C C . PRO A 1 83 ? -3.491 1.175 3.437 1.00 67.31 83 PRO A C 1
ATOM 633 O O . PRO A 1 83 ? -4.159 0.733 4.373 1.00 67.31 83 PRO A O 1
ATOM 636 N N . LEU A 1 84 ? -2.597 2.157 3.612 1.00 72.31 84 LEU A N 1
ATOM 637 C CA . LEU A 1 84 ? -2.323 2.745 4.928 1.00 72.31 84 LEU A CA 1
ATOM 638 C C . LEU A 1 84 ? -3.512 3.560 5.453 1.00 72.31 84 LEU A C 1
ATOM 640 O O . LEU A 1 84 ? -3.892 3.416 6.616 1.00 72.31 84 LEU A O 1
ATOM 644 N N . GLY A 1 85 ? -4.151 4.369 4.604 1.00 73.12 85 GLY A N 1
ATOM 645 C CA . GLY A 1 85 ? -5.339 5.133 4.988 1.00 73.12 85 GLY A CA 1
ATOM 646 C C . GLY A 1 85 ? -6.481 4.231 5.466 1.00 73.12 85 GLY A C 1
ATOM 647 O O . GLY A 1 85 ? -7.111 4.506 6.493 1.00 73.12 85 GLY A O 1
ATOM 648 N N . GLN A 1 86 ? -6.701 3.106 4.780 1.00 71.94 86 GLN A N 1
ATOM 649 C CA . GLN A 1 86 ? -7.725 2.147 5.182 1.00 71.94 86 GLN A CA 1
ATOM 650 C C . GLN A 1 86 ? -7.379 1.474 6.518 1.00 71.94 86 GLN A C 1
ATOM 652 O O . GLN A 1 86 ? -8.249 1.392 7.392 1.00 71.94 86 GLN A O 1
ATOM 657 N N . ALA A 1 87 ? -6.116 1.078 6.715 1.00 73.19 87 ALA A N 1
ATOM 658 C CA . ALA A 1 87 ? -5.642 0.478 7.962 1.00 73.19 87 ALA A CA 1
ATOM 659 C C . ALA A 1 87 ? -5.876 1.393 9.177 1.00 73.19 87 ALA A C 1
ATOM 661 O O . ALA A 1 87 ? -6.381 0.938 10.205 1.00 73.19 87 ALA A O 1
ATOM 662 N N . HIS A 1 88 ? -5.613 2.697 9.046 1.00 76.12 88 HIS A N 1
ATOM 663 C CA . HIS A 1 88 ? -5.862 3.664 10.120 1.00 76.12 88 HIS A CA 1
ATOM 664 C C . HIS A 1 88 ? -7.348 3.808 10.475 1.00 76.12 88 HIS A C 1
ATOM 666 O O . HIS A 1 88 ? -7.686 3.953 11.652 1.00 76.12 88 HIS A O 1
ATOM 672 N N . SER A 1 89 ? -8.248 3.755 9.486 1.00 76.50 89 SER A N 1
ATOM 673 C CA . SER A 1 89 ? -9.692 3.850 9.743 1.00 76.50 89 SER A CA 1
ATOM 674 C C . SER A 1 89 ? -10.211 2.652 10.543 1.00 76.50 89 SER A C 1
ATOM 676 O O . SER A 1 89 ? -10.927 2.832 11.528 1.00 76.50 89 SER A O 1
ATOM 678 N N . VAL A 1 90 ? -9.788 1.444 10.160 1.00 82.25 90 VAL A N 1
ATOM 679 C CA . VAL A 1 90 ? -10.177 0.193 10.812 1.00 82.25 90 VAL A CA 1
ATOM 680 C C . VAL A 1 90 ? -9.600 0.163 12.220 1.00 82.25 90 VAL A C 1
ATOM 682 O O . VAL A 1 90 ? -10.345 -0.029 13.179 1.00 82.25 90 VAL A O 1
ATOM 685 N N . TRP A 1 91 ? -8.308 0.467 12.362 1.00 85.44 91 TRP A N 1
ATOM 686 C CA . TRP A 1 91 ? -7.642 0.575 13.658 1.00 85.44 91 TRP A CA 1
ATOM 687 C C . TRP A 1 91 ? -8.380 1.512 14.617 1.00 85.44 91 TRP A C 1
ATOM 689 O O . TRP A 1 91 ? -8.640 1.145 15.762 1.00 85.44 91 TRP A O 1
ATOM 699 N N . ARG A 1 92 ? -8.773 2.703 14.149 1.00 87.00 92 ARG A N 1
ATOM 700 C CA . ARG A 1 92 ? -9.501 3.680 14.968 1.00 87.00 92 ARG A CA 1
ATOM 701 C C . ARG A 1 92 ? -10.861 3.150 15.418 1.00 87.00 92 ARG A C 1
ATOM 703 O O . ARG A 1 92 ? -11.208 3.305 16.584 1.00 87.00 92 ARG A O 1
ATOM 710 N N . THR A 1 93 ? -11.619 2.518 14.526 1.00 89.25 93 THR A N 1
ATOM 711 C CA . THR A 1 93 ? -12.918 1.925 14.876 1.00 89.25 93 THR A CA 1
ATOM 712 C C . THR A 1 93 ? -12.762 0.807 15.905 1.00 89.25 93 THR A C 1
ATOM 714 O O . THR A 1 93 ? -13.508 0.766 16.883 1.00 89.25 93 THR A O 1
ATOM 717 N N . PHE A 1 94 ? -11.764 -0.065 15.746 1.00 90.06 94 PHE A N 1
ATOM 718 C CA . PHE A 1 94 ? -11.462 -1.113 16.725 1.00 90.06 94 PHE A CA 1
ATOM 719 C C . PHE A 1 94 ? -11.049 -0.529 18.083 1.00 90.06 94 PHE A C 1
ATOM 721 O O . PHE A 1 94 ? -11.619 -0.896 19.109 1.00 90.06 94 PHE A O 1
ATOM 728 N N . MET A 1 95 ? -10.124 0.433 18.096 1.00 93.19 95 MET A N 1
ATOM 729 C CA . MET A 1 95 ? -9.651 1.079 19.325 1.00 93.19 95 MET A CA 1
ATOM 730 C C . MET A 1 95 ? -10.716 1.904 20.049 1.00 93.19 95 MET A C 1
ATOM 732 O O . MET A 1 95 ? -10.593 2.092 21.253 1.00 93.19 95 MET A O 1
ATOM 736 N N . LEU A 1 96 ? -11.754 2.391 19.362 1.00 93.94 96 LEU A N 1
ATOM 737 C CA . LEU A 1 96 ? -12.880 3.086 19.998 1.00 93.94 96 LEU A CA 1
ATOM 738 C C . LEU A 1 96 ? -13.981 2.125 20.456 1.00 93.94 96 LEU A C 1
ATOM 740 O O . LEU A 1 96 ? -14.517 2.281 21.550 1.00 93.94 96 LEU A O 1
ATOM 744 N N . SER A 1 97 ? -14.321 1.125 19.640 1.00 93.56 97 SER A N 1
ATOM 745 C CA . SER A 1 97 ? -15.390 0.169 19.960 1.00 93.56 97 SER A CA 1
ATOM 746 C C . SER A 1 97 ? -15.045 -0.711 21.158 1.00 93.56 97 SER A C 1
ATOM 748 O O . SER A 1 97 ? -15.909 -0.954 21.998 1.00 93.56 97 SER A O 1
ATOM 750 N N . PHE A 1 98 ? -13.786 -1.132 21.285 1.00 95.38 98 PHE A N 1
ATOM 751 C CA . PHE A 1 98 ? -13.346 -1.982 22.388 1.00 95.38 98 PHE A CA 1
ATOM 752 C C . PHE A 1 98 ? -13.576 -1.339 23.773 1.00 95.38 98 PHE A C 1
ATOM 754 O O . PHE A 1 98 ? -14.338 -1.900 24.564 1.00 95.38 98 PHE A O 1
ATOM 761 N N . PRO A 1 99 ? -13.029 -0.146 24.087 1.00 96.19 99 PRO A N 1
ATOM 762 C CA . PRO A 1 99 ? -13.303 0.514 25.359 1.00 96.19 99 PRO A CA 1
ATOM 763 C C . PRO A 1 99 ? -14.761 0.964 25.492 1.00 96.19 99 PRO A C 1
ATOM 765 O O . PRO A 1 99 ? -15.265 0.991 26.610 1.00 96.19 99 PRO A O 1
ATOM 768 N N . ALA A 1 100 ? -15.463 1.281 24.397 1.00 96.69 100 ALA A N 1
ATOM 769 C CA . ALA A 1 100 ? -16.879 1.643 24.463 1.00 96.69 100 ALA A CA 1
ATOM 770 C C . ALA A 1 100 ? -17.739 0.479 24.977 1.00 96.69 100 ALA A C 1
ATOM 772 O O . ALA A 1 100 ? -18.514 0.658 25.916 1.00 96.69 100 ALA A O 1
ATOM 773 N N . VAL A 1 101 ? -17.559 -0.725 24.424 1.00 96.94 101 VAL A N 1
ATOM 774 C CA . VAL A 1 101 ? -18.285 -1.925 24.868 1.00 96.94 101 VAL A CA 1
ATOM 775 C C . VAL A 1 101 ? -17.946 -2.255 26.320 1.00 96.94 101 VAL A C 1
ATOM 777 O O . VAL A 1 101 ? -18.853 -2.460 27.126 1.00 96.94 101 VAL A O 1
ATOM 780 N N . PHE A 1 102 ? -16.662 -2.243 26.686 1.00 96.50 102 PHE A N 1
ATOM 781 C CA . PHE A 1 102 ? -16.244 -2.464 28.074 1.00 96.50 102 PHE A CA 1
ATOM 782 C C . PHE A 1 102 ? -16.832 -1.421 29.030 1.00 96.50 102 PHE A C 1
ATOM 784 O O . PHE A 1 102 ? -17.344 -1.775 30.091 1.00 96.50 102 PHE A O 1
ATOM 791 N N . GLY A 1 103 ? -16.819 -0.146 28.641 1.00 97.12 103 GLY A N 1
ATOM 792 C CA . GLY A 1 103 ? -17.435 0.937 29.400 1.00 97.12 103 GLY A CA 1
ATOM 793 C C . GLY A 1 103 ? -18.930 0.707 29.609 1.00 97.12 103 GLY A C 1
ATOM 794 O O . GLY A 1 103 ? -19.408 0.798 30.738 1.00 97.12 103 GLY A O 1
ATOM 795 N N . CYS A 1 104 ? -19.664 0.325 28.561 1.00 97.12 104 CYS A N 1
ATOM 796 C CA . CYS A 1 104 ? -21.082 -0.021 28.667 1.00 97.12 104 CYS A CA 1
ATOM 797 C C . CYS A 1 104 ? -21.320 -1.184 29.639 1.00 97.12 104 CYS A C 1
ATOM 799 O O . CYS A 1 104 ? -22.203 -1.086 30.488 1.00 97.12 104 CYS A O 1
ATOM 801 N N . VAL A 1 105 ? -20.521 -2.251 29.560 1.00 96.31 105 VAL A N 1
ATOM 802 C CA . VAL A 1 105 ? -20.649 -3.423 30.444 1.00 96.31 105 VAL A CA 1
ATOM 803 C C . VAL A 1 105 ? -20.321 -3.085 31.899 1.00 96.31 105 VAL A C 1
ATOM 805 O O . VAL A 1 105 ? -20.949 -3.630 32.800 1.00 96.31 105 VAL A O 1
ATOM 808 N N . LEU A 1 106 ? -19.386 -2.170 32.158 1.00 95.62 106 LEU A N 1
ATOM 809 C CA . LEU A 1 106 ? -19.078 -1.725 33.518 1.00 95.62 106 LEU A CA 1
ATOM 810 C C . LEU A 1 106 ? -20.153 -0.780 34.068 1.00 95.62 106 LEU A C 1
ATOM 812 O O . LEU A 1 106 ? -20.530 -0.875 35.233 1.00 95.62 106 LEU A O 1
ATOM 816 N N . ILE A 1 107 ? -20.667 0.132 33.248 1.00 96.88 107 ILE A N 1
ATOM 817 C CA . ILE A 1 107 ? -21.571 1.197 33.696 1.00 96.88 107 ILE A CA 1
ATOM 818 C C . ILE A 1 107 ? -23.024 0.708 33.793 1.00 96.88 107 ILE A C 1
ATOM 820 O O . ILE A 1 107 ? -23.719 1.051 34.754 1.00 96.88 107 ILE A O 1
ATOM 824 N N . ALA A 1 108 ? -23.494 -0.111 32.847 1.00 96.06 108 ALA A N 1
ATOM 825 C CA . ALA A 1 108 ? -24.900 -0.512 32.771 1.00 96.06 108 ALA A CA 1
ATOM 826 C C . ALA A 1 108 ? -25.392 -1.291 34.008 1.00 96.06 108 ALA A C 1
ATOM 828 O O . ALA A 1 108 ? -26.425 -0.904 34.560 1.00 96.06 108 ALA A O 1
ATOM 829 N N . PRO A 1 109 ? -24.674 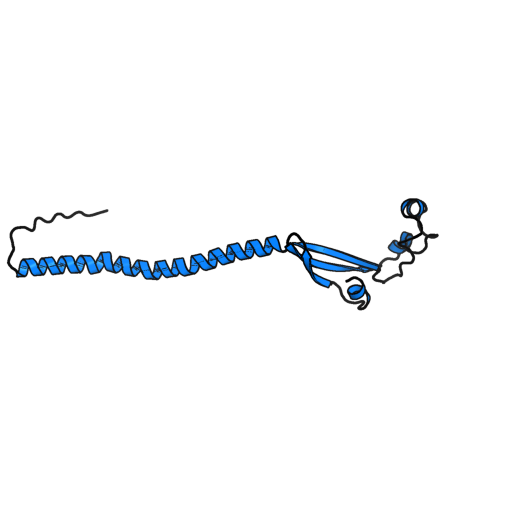-2.307 34.532 1.00 93.38 109 PRO A N 1
ATOM 830 C CA . PRO A 1 109 ? -25.088 -3.001 35.749 1.00 93.38 109 PRO A CA 1
ATOM 831 C C . PRO A 1 109 ? -25.056 -2.084 36.974 1.00 93.38 109 PRO A C 1
ATOM 833 O O . PRO A 1 109 ? -25.961 -2.141 37.803 1.00 93.38 109 PRO A O 1
ATOM 836 N N . ASN A 1 110 ? -24.057 -1.199 37.073 1.00 94.81 110 ASN A N 1
ATOM 837 C CA . ASN A 1 110 ? -23.953 -0.240 38.173 1.00 94.81 110 ASN A CA 1
ATOM 838 C C . ASN A 1 110 ? -25.157 0.714 38.206 1.00 94.81 110 ASN A C 1
ATOM 840 O O . ASN A 1 110 ? -25.753 0.926 39.264 1.00 94.81 110 ASN A O 1
ATOM 844 N N . LEU A 1 111 ? -25.568 1.234 37.046 1.00 94.50 111 LEU A N 1
ATOM 845 C CA . LEU A 1 1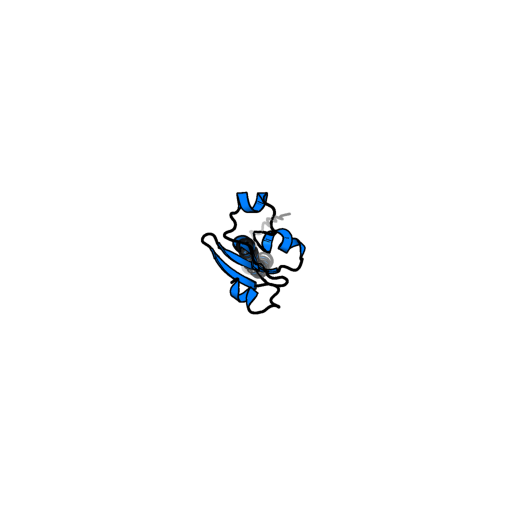11 ? -26.780 2.047 36.918 1.00 94.50 111 LEU A CA 1
ATOM 846 C C . LEU A 1 111 ? -28.036 1.234 37.243 1.00 94.50 111 LEU A C 1
ATOM 848 O O . LEU A 1 111 ? -28.872 1.685 38.027 1.00 94.50 111 LEU A O 1
ATOM 852 N N . MET A 1 112 ? -28.157 0.029 36.683 1.00 94.44 112 MET A N 1
ATOM 853 C CA . MET A 1 112 ? -29.308 -0.848 36.897 1.00 94.44 112 MET A CA 1
ATOM 854 C C . MET A 1 112 ? -29.517 -1.142 38.386 1.00 94.44 112 MET A C 1
ATOM 856 O O . MET A 1 112 ? -30.615 -0.934 38.904 1.00 94.44 112 MET A O 1
ATOM 860 N N . VAL A 1 113 ? -28.465 -1.557 39.098 1.00 93.19 113 VAL A N 1
ATOM 861 C CA . VAL A 1 113 ? -28.522 -1.830 40.542 1.00 93.19 113 VAL A CA 1
ATOM 862 C C . VAL A 1 113 ? -28.858 -0.560 41.319 1.00 93.19 113 VAL A C 1
ATOM 864 O O . VAL A 1 113 ? -29.712 -0.589 42.207 1.00 93.19 113 VAL A O 1
ATOM 867 N N . HIS A 1 114 ? -28.250 0.574 40.966 1.00 91.50 114 HIS A N 1
ATOM 868 C CA . HIS A 1 114 ? -28.523 1.839 41.639 1.00 91.50 114 HIS A CA 1
ATOM 869 C C . HIS A 1 114 ? -30.004 2.246 41.548 1.00 91.50 114 HIS A C 1
ATOM 871 O O . HIS A 1 114 ? -30.612 2.607 42.562 1.00 91.50 114 HIS A O 1
ATOM 877 N N . PHE A 1 115 ? -30.597 2.162 40.353 1.00 90.44 115 PHE A N 1
ATOM 878 C CA . PHE A 1 115 ? -31.977 2.586 40.112 1.00 90.44 115 PHE A CA 1
ATOM 879 C C . PHE A 1 115 ? -33.021 1.574 40.588 1.00 90.44 115 PHE A C 1
ATOM 881 O O . PHE A 1 115 ? -34.013 1.983 41.200 1.00 90.44 115 PHE A O 1
ATOM 888 N N . LEU A 1 116 ? -32.816 0.281 40.327 1.00 88.81 116 LEU A N 1
ATOM 889 C CA . LEU A 1 116 ? -33.793 -0.756 40.664 1.00 88.81 116 LEU A CA 1
ATOM 890 C C . LEU A 1 116 ? -33.718 -1.169 42.132 1.00 88.81 116 LEU A C 1
ATOM 892 O O . LEU A 1 116 ? -34.757 -1.359 42.758 1.00 88.81 116 LEU A O 1
ATOM 896 N N . VAL A 1 117 ? -32.513 -1.276 42.696 1.00 90.75 117 VAL A N 1
ATOM 897 C CA . VAL A 1 117 ? -32.307 -1.851 44.031 1.00 90.75 117 VAL A CA 1
ATOM 898 C C . VAL A 1 117 ? -32.006 -0.758 45.047 1.00 90.75 117 VAL A C 1
ATOM 900 O O . VAL A 1 117 ? -32.811 -0.508 45.943 1.00 90.75 117 VAL A O 1
ATOM 903 N N . THR A 1 118 ? -30.886 -0.047 44.900 1.00 87.69 118 THR A N 1
ATOM 904 C CA . THR A 1 118 ? -30.378 0.857 45.946 1.00 87.69 118 THR A CA 1
ATOM 905 C C . THR A 1 118 ? -31.350 1.994 46.258 1.00 87.69 118 THR A C 1
ATOM 907 O O . THR A 1 118 ? -31.583 2.313 47.427 1.00 87.69 118 THR A O 1
ATOM 910 N N . LYS A 1 119 ? -31.959 2.603 45.233 1.00 82.00 119 LYS A N 1
ATOM 911 C CA . LYS A 1 119 ? -32.946 3.678 45.415 1.00 82.00 119 LYS A CA 1
ATOM 912 C C . LYS A 1 119 ? -34.248 3.174 46.051 1.00 82.00 119 LYS A C 1
ATOM 914 O O . LYS A 1 119 ? -34.796 3.854 46.916 1.00 82.00 119 LYS A O 1
ATOM 919 N N . ARG A 1 120 ? -34.730 1.990 45.655 1.00 79.81 120 ARG A N 1
ATOM 920 C CA . ARG A 1 120 ? -35.976 1.398 46.176 1.00 79.81 120 ARG A CA 1
ATOM 921 C C . ARG A 1 120 ? -35.819 0.915 47.615 1.00 79.81 120 ARG A C 1
ATOM 923 O O . ARG A 1 120 ? -36.669 1.231 48.440 1.00 79.81 120 ARG A O 1
ATOM 930 N N . LEU A 1 121 ? -34.708 0.254 47.939 1.00 82.44 121 LEU A N 1
ATOM 931 C CA . LEU A 1 121 ? -34.401 -0.169 49.308 1.00 82.44 121 LEU A CA 1
ATOM 932 C C . LEU A 1 121 ? -34.267 1.024 50.256 1.00 82.44 121 LEU A C 1
ATOM 934 O O . LEU A 1 121 ? -34.816 0.990 51.352 1.00 82.44 121 LEU 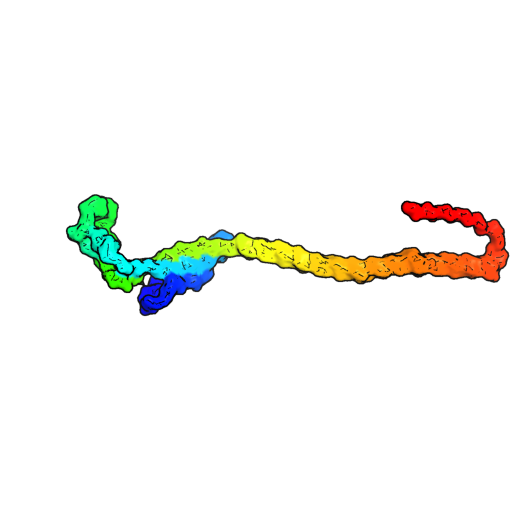A O 1
ATOM 938 N N . LYS A 1 122 ? -33.617 2.116 49.830 1.00 80.31 122 LYS A N 1
ATOM 939 C CA . LYS A 1 122 ? -33.546 3.347 50.637 1.00 80.31 122 LYS A CA 1
ATOM 940 C C . LYS A 1 122 ? -34.921 3.971 50.883 1.00 80.31 122 LYS A C 1
ATOM 942 O O . LYS A 1 122 ? -35.159 4.473 51.975 1.00 80.31 122 LYS A O 1
ATOM 947 N N . ALA A 1 123 ? -35.810 3.951 49.890 1.00 78.69 123 ALA A N 1
ATOM 948 C CA . ALA A 1 123 ? -37.173 4.454 50.051 1.00 78.69 123 ALA A CA 1
ATOM 949 C C . ALA A 1 123 ? -37.981 3.592 51.035 1.00 78.69 123 ALA A C 1
ATOM 951 O O . ALA A 1 123 ? -38.636 4.138 51.918 1.00 78.69 123 ALA A O 1
ATOM 952 N N . LEU A 1 124 ? -37.876 2.263 50.926 1.00 78.25 124 LEU A N 1
ATOM 953 C CA . LEU A 1 124 ? -38.542 1.332 51.837 1.00 78.25 124 LEU A CA 1
ATOM 954 C C . LEU A 1 124 ? -38.006 1.449 53.272 1.00 78.25 124 LEU A C 1
ATOM 956 O O . LEU A 1 124 ? -38.793 1.505 54.208 1.00 78.25 124 LEU A O 1
ATOM 960 N N . SER A 1 125 ? -36.684 1.551 53.440 1.00 80.69 125 SER A N 1
ATOM 961 C CA . SER A 1 125 ? -36.054 1.740 54.753 1.00 80.69 125 SER A CA 1
ATOM 962 C C . SER A 1 125 ? -36.522 3.031 55.423 1.00 80.69 125 SER A C 1
ATOM 964 O O . SER A 1 125 ? -36.870 3.008 56.595 1.00 80.69 125 SER A O 1
ATOM 966 N N . ARG A 1 126 ? -36.603 4.144 54.678 1.00 79.12 126 ARG A N 1
ATOM 967 C CA . ARG A 1 126 ? -37.109 5.417 55.221 1.00 79.12 126 ARG A CA 1
ATOM 968 C C . ARG A 1 126 ? -38.580 5.345 55.620 1.00 79.12 126 ARG A C 1
ATOM 970 O O . ARG A 1 126 ? -38.942 5.891 56.653 1.00 79.12 126 ARG A O 1
ATOM 977 N N . ALA A 1 127 ? -39.409 4.673 54.822 1.00 74.94 127 ALA A N 1
ATOM 978 C CA . ALA A 1 127 ? -40.818 4.480 55.151 1.00 74.94 127 ALA A CA 1
ATOM 979 C C . ALA A 1 127 ? -40.994 3.625 56.420 1.00 74.94 127 ALA A C 1
ATOM 981 O O . ALA A 1 127 ? -41.837 3.937 57.256 1.00 74.94 127 ALA A O 1
ATOM 982 N N . ALA A 1 128 ? -40.174 2.583 56.598 1.00 73.75 128 ALA A N 1
ATOM 983 C CA . ALA A 1 128 ? -40.172 1.779 57.820 1.00 73.75 128 ALA A CA 1
ATOM 984 C C . ALA A 1 128 ? -39.704 2.587 59.047 1.00 73.75 128 ALA A C 1
ATOM 986 O O . ALA A 1 128 ? -40.330 2.493 60.103 1.00 73.75 128 ALA A O 1
ATOM 987 N N . ASP A 1 129 ? -38.671 3.424 58.896 1.00 77.12 129 ASP A N 1
ATOM 988 C CA . ASP A 1 129 ? -38.194 4.319 59.959 1.00 77.12 129 ASP A CA 1
ATOM 989 C C . ASP A 1 129 ? -39.263 5.350 60.364 1.00 77.12 129 ASP A C 1
ATOM 991 O O . ASP A 1 129 ? -39.488 5.572 61.552 1.00 77.12 129 ASP A O 1
ATOM 995 N N . GLU A 1 130 ? -39.976 5.957 59.409 1.00 77.56 130 GLU A N 1
ATOM 996 C CA . GLU A 1 130 ? -41.040 6.935 59.697 1.00 77.56 130 GLU A CA 1
ATOM 997 C C . GLU A 1 130 ? -42.257 6.315 60.397 1.00 77.56 130 GLU A C 1
ATOM 999 O O . GLU A 1 130 ? -42.822 6.930 61.308 1.00 77.56 130 GLU A O 1
ATOM 1004 N N . VAL A 1 131 ? -42.625 5.085 60.026 1.00 72.06 131 VAL A N 1
ATOM 1005 C CA . VAL A 1 131 ? -43.679 4.319 60.709 1.00 72.06 131 VAL A CA 1
ATOM 1006 C C . VAL A 1 131 ? -43.227 3.909 62.113 1.00 72.06 131 VAL A C 1
ATOM 1008 O O . VAL A 1 131 ? -44.003 4.033 63.060 1.00 72.06 131 VAL A O 1
ATOM 1011 N N . SER A 1 132 ? -41.964 3.502 62.287 1.00 69.81 132 SER A N 1
ATOM 1012 C CA . SER A 1 132 ? -41.400 3.192 63.609 1.00 69.81 132 SER A CA 1
ATOM 1013 C C . SER A 1 132 ? -41.294 4.426 64.515 1.00 69.81 132 SER A C 1
ATOM 1015 O O . SER A 1 132 ? -41.345 4.287 65.736 1.00 69.81 132 SER A O 1
ATOM 1017 N N . LEU A 1 133 ? -41.164 5.625 63.939 1.00 76.81 133 LEU A N 1
ATOM 1018 C CA . LEU A 1 133 ? -41.180 6.912 64.645 1.00 76.81 133 LEU A CA 1
ATOM 1019 C C . LEU A 1 133 ? -42.605 7.439 64.920 1.00 76.81 133 LEU A C 1
ATOM 1021 O O . LEU A 1 133 ? -42.751 8.526 65.481 1.00 76.81 133 LEU A O 1
ATOM 1025 N N . GLY A 1 134 ? -43.652 6.688 64.557 1.00 61.41 134 GLY A N 1
ATOM 1026 C CA . GLY A 1 134 ? -45.035 6.947 64.973 1.00 61.41 134 GLY A CA 1
ATOM 1027 C C . GLY A 1 134 ? -45.806 7.989 64.155 1.00 61.41 134 GLY A C 1
ATOM 1028 O O . GLY A 1 134 ? -46.835 8.476 64.622 1.00 61.41 134 GLY A O 1
ATOM 1029 N N . LYS A 1 135 ? -45.357 8.350 62.944 1.00 62.38 135 LYS A N 1
ATOM 1030 C CA . LYS A 1 135 ? -46.076 9.290 62.059 1.00 62.38 135 LYS A CA 1
ATOM 1031 C C . LYS A 1 135 ? -47.028 8.535 61.121 1.00 62.38 135 LYS A C 1
ATOM 1033 O O . LYS A 1 135 ? -46.604 8.067 60.070 1.00 62.38 135 LYS A O 1
ATOM 1038 N N . LEU A 1 136 ? -48.307 8.414 61.485 1.00 58.12 136 LEU A N 1
ATOM 1039 C CA . LEU A 1 136 ? -49.297 7.617 60.733 1.00 58.12 136 LEU A CA 1
ATOM 1040 C C . LEU A 1 136 ? -50.218 8.410 59.774 1.00 58.12 136 LEU A C 1
ATOM 1042 O O . LEU A 1 136 ? -51.007 7.789 59.071 1.00 58.12 136 LEU A O 1
ATOM 1046 N N . ASP A 1 137 ? -50.095 9.738 59.657 1.00 54.91 137 ASP A N 1
ATOM 1047 C CA . ASP A 1 137 ? -51.139 10.568 59.013 1.00 54.91 137 ASP A CA 1
ATOM 1048 C C . ASP A 1 137 ? -50.865 11.087 57.583 1.00 54.91 137 ASP A C 1
ATOM 1050 O O . ASP A 1 137 ? -51.624 11.916 57.085 1.00 54.91 137 ASP A O 1
ATOM 1054 N N . THR A 1 138 ? -49.832 10.635 56.859 1.00 50.72 138 THR A N 1
ATOM 1055 C CA . THR A 1 138 ? -49.544 11.203 55.512 1.00 50.72 138 THR A CA 1
ATOM 1056 C C . THR A 1 138 ? -49.312 10.209 54.372 1.00 50.72 138 THR A C 1
ATOM 1058 O O . THR A 1 138 ? -48.961 10.624 53.265 1.00 50.72 138 THR A O 1
ATOM 1061 N N . ALA A 1 139 ? -49.588 8.916 54.553 1.00 50.66 139 ALA A N 1
ATOM 1062 C CA . ALA A 1 139 ? -49.431 7.921 53.487 1.00 50.66 139 ALA A CA 1
ATOM 1063 C C . ALA A 1 139 ? -50.610 7.916 52.486 1.00 50.66 139 ALA A C 1
ATOM 1065 O O . ALA A 1 139 ? -51.330 6.928 52.349 1.00 50.66 139 ALA A O 1
ATOM 1066 N N . SER A 1 140 ? -50.792 9.009 51.738 1.00 42.56 140 SER A N 1
ATOM 1067 C CA . SER A 1 140 ? -51.510 8.948 50.458 1.00 42.56 140 SER A CA 1
ATOM 1068 C C . SER A 1 140 ? -50.550 8.402 49.393 1.00 42.56 140 SER A C 1
ATOM 1070 O O . SER A 1 140 ? -49.631 9.075 48.926 1.00 42.56 140 SER A O 1
ATOM 1072 N N . PHE A 1 141 ? -50.707 7.121 49.061 1.00 48.59 141 PHE A N 1
ATOM 1073 C CA . PHE A 1 141 ? -49.920 6.451 48.029 1.00 48.59 141 PHE A CA 1
ATOM 1074 C C . PHE A 1 141 ? -50.272 7.015 46.644 1.00 48.59 141 PHE A C 1
ATOM 1076 O O . PHE A 1 141 ? -51.330 6.723 46.094 1.00 48.59 141 PHE A O 1
ATOM 1083 N N . SER A 1 142 ? -49.367 7.800 46.055 1.00 41.50 142 SER A N 1
ATOM 1084 C CA . SER A 1 142 ? -49.386 8.107 44.621 1.00 41.50 142 SER A CA 1
ATOM 1085 C C . SER A 1 142 ? -48.580 7.045 43.876 1.00 41.50 142 SER A C 1
ATOM 1087 O O . SER A 1 142 ? -47.353 7.117 43.756 1.00 41.50 142 SER A O 1
ATOM 1089 N N . THR A 1 143 ? -49.269 6.008 43.410 1.00 45.88 143 THR A N 1
ATOM 1090 C CA . THR A 1 143 ? -48.696 4.989 42.529 1.00 45.88 143 THR A CA 1
ATOM 1091 C C . THR A 1 143 ? -48.674 5.545 41.108 1.00 45.88 143 THR A C 1
ATOM 1093 O O . THR A 1 143 ? -49.671 5.504 40.396 1.00 45.88 143 THR A O 1
ATOM 1096 N N . ARG A 1 144 ? -47.530 6.079 40.672 1.00 39.56 144 ARG A N 1
ATOM 1097 C CA . ARG A 1 144 ? -47.282 6.366 39.253 1.00 39.56 144 ARG A CA 1
ATOM 1098 C C . ARG A 1 144 ? -46.527 5.185 38.644 1.00 39.56 144 ARG A C 1
ATOM 1100 O O . ARG A 1 144 ? -45.299 5.125 38.720 1.00 39.56 144 ARG A O 1
ATOM 1107 N N . GLY A 1 145 ? -47.286 4.231 38.107 1.00 38.69 145 GLY A N 1
ATOM 1108 C CA . GLY A 1 145 ? -46.778 3.213 37.188 1.00 38.69 145 GLY A CA 1
ATOM 1109 C C . GLY A 1 145 ? -46.359 3.878 35.879 1.00 38.69 145 GLY A C 1
ATOM 1110 O O . GLY A 1 145 ? -47.053 4.769 35.393 1.00 38.69 145 GLY A O 1
ATOM 1111 N N . GLY A 1 146 ? -45.181 3.525 35.376 1.00 50.03 146 GLY A N 1
ATOM 1112 C CA . GLY A 1 146 ? -44.761 3.858 34.022 1.00 50.03 146 GLY A CA 1
ATOM 1113 C C . GLY A 1 146 ? -44.748 2.563 33.231 1.00 50.03 146 GLY A C 1
ATOM 1114 O O . GLY A 1 146 ? -43.950 1.688 33.567 1.00 50.03 146 GLY A O 1
ATOM 1115 N N . ASP A 1 147 ? -45.667 2.462 32.273 1.00 34.88 147 ASP A N 1
ATOM 1116 C CA . ASP A 1 147 ? -45.538 1.573 31.116 1.00 34.88 147 ASP A CA 1
ATOM 1117 C C . ASP A 1 147 ? -44.394 2.055 30.208 1.00 34.88 147 ASP A C 1
ATOM 1119 O O . ASP A 1 147 ? -44.146 3.290 30.169 1.00 34.88 147 ASP A O 1
#

Secondary structure (DSSP, 8-state):
-HHHHHSSTT---EEEEE--SSS-EEEEEEEEE---GGGHHHHS-TTTS-HHHHHHH-TTSS--PPTT-EEEEEEEEEETHHHHHHHHHHHHHHHHHHHHHHHHHHHHHHHHHIIIIIHHHHHHHHHHHHHHTT--S----------

InterPro domains:
  IPR021796 Tll0287-like domain [PF11845] (22-79)

Sequence (147 aa):
MIRRLHDPPELPELIGERATPSSPSLYIARPTRIDSAACLECHSTPSAAPRTMIDKYVPANGFNWPLHETIGAQVVSVPMSLPLGQAHSVWRTFMLSFPAVFGCVLIAPNLMVHFLVTKRLKALSRAADEVSLGKLDTASFSTRGGD

Organism: Paraburkholderia atlantica (NCBI:txid2654982)